Protein AF-A0A8K0PZI4-F1 (afdb_monomer)

Foldseek 3Di:
DDDDDPDDDDDDDDDDDDDDDDPDPPPPPPPPDDCLVDDPPFQDDRPLQVVLLVVQCVVPVVPPPPSNVLLVVLRVVLNVCRPPPLSSVLLVVLSVQLPDPFRWDDDDPDPDTDRDHDDNSSVSSSVSSSVSD

Structure (mmCIF, N/CA/C/O backbone):
data_AF-A0A8K0PZI4-F1
#
_entry.id   AF-A0A8K0PZI4-F1
#
loop_
_atom_site.group_PDB
_atom_site.id
_atom_site.type_symbol
_atom_site.label_atom_id
_atom_site.label_alt_id
_atom_site.label_comp_id
_atom_site.label_asym_id
_atom_site.label_entity_id
_atom_site.label_seq_id
_atom_site.pdbx_PDB_ins_code
_atom_site.Cartn_x
_atom_site.Cartn_y
_atom_site.Cartn_z
_atom_site.occupancy
_atom_site.B_iso_or_equiv
_atom_site.auth_seq_id
_atom_site.auth_comp_id
_atom_site.auth_asym_id
_atom_site.auth_atom_id
_atom_site.pdbx_PDB_model_num
ATOM 1 N N . MET A 1 1 ? 33.542 6.192 -11.207 1.00 34.44 1 MET A N 1
ATOM 2 C CA . MET A 1 1 ? 32.805 6.693 -12.387 1.00 34.44 1 MET A CA 1
ATOM 3 C C . MET A 1 1 ? 31.981 5.540 -12.937 1.00 34.44 1 MET A C 1
ATOM 5 O O . MET A 1 1 ? 32.549 4.652 -13.555 1.00 34.44 1 MET A O 1
ATOM 9 N N . ALA A 1 2 ? 30.692 5.475 -12.598 1.00 33.44 2 ALA A N 1
ATOM 10 C CA . ALA A 1 2 ? 29.811 4.396 -13.039 1.00 33.44 2 ALA A CA 1
ATOM 11 C C . ALA A 1 2 ? 29.285 4.718 -14.444 1.00 33.44 2 ALA A C 1
ATOM 13 O O . ALA A 1 2 ? 28.702 5.776 -14.671 1.00 33.44 2 ALA A O 1
ATOM 14 N N . ARG A 1 3 ? 29.576 3.826 -15.388 1.00 36.38 3 ARG A N 1
ATOM 15 C CA . ARG A 1 3 ? 29.231 3.927 -16.804 1.00 36.38 3 ARG A CA 1
ATOM 16 C C . ARG A 1 3 ? 27.845 3.305 -16.974 1.00 36.38 3 ARG A C 1
ATOM 18 O O . ARG A 1 3 ? 27.720 2.087 -16.930 1.00 36.38 3 ARG A O 1
ATOM 25 N N . PHE A 1 4 ? 26.809 4.131 -17.085 1.00 36.94 4 PHE A N 1
ATOM 26 C CA . PHE A 1 4 ? 25.477 3.649 -17.454 1.00 36.94 4 PHE A CA 1
ATOM 27 C C . PHE A 1 4 ? 25.513 3.158 -18.913 1.00 36.94 4 PHE A C 1
ATOM 29 O O . PHE A 1 4 ? 26.084 3.862 -19.752 1.00 36.94 4 PHE A O 1
ATOM 36 N N . PRO A 1 5 ? 24.950 1.985 -19.254 1.00 37.56 5 PRO A N 1
ATOM 37 C CA . PRO A 1 5 ? 24.837 1.568 -20.643 1.00 37.56 5 PRO A CA 1
ATOM 38 C C . PRO A 1 5 ? 23.696 2.342 -21.315 1.00 37.56 5 PRO A C 1
ATOM 40 O O . PRO A 1 5 ? 22.523 2.164 -20.995 1.00 37.56 5 PRO A O 1
ATOM 43 N N . THR A 1 6 ? 24.050 3.222 -22.248 1.00 44.22 6 THR A N 1
ATOM 44 C CA . THR A 1 6 ? 23.135 3.872 -23.193 1.00 44.22 6 THR A CA 1
ATOM 45 C C . THR A 1 6 ? 22.815 2.923 -24.341 1.00 44.22 6 THR A C 1
ATOM 47 O O . THR A 1 6 ? 23.427 3.017 -25.398 1.00 44.22 6 THR A O 1
ATOM 50 N N . THR A 1 7 ? 21.864 2.018 -24.144 1.00 49.00 7 THR A N 1
ATOM 51 C CA . THR A 1 7 ? 21.185 1.314 -25.245 1.00 49.00 7 THR A CA 1
ATOM 52 C C . THR A 1 7 ? 19.771 0.971 -24.791 1.00 49.00 7 THR A C 1
ATOM 54 O O . THR A 1 7 ? 19.521 -0.115 -24.275 1.00 49.00 7 THR A O 1
ATOM 57 N N . LEU A 1 8 ? 18.850 1.926 -24.908 1.00 40.72 8 LEU A N 1
ATOM 58 C CA . LEU A 1 8 ? 17.423 1.660 -24.704 1.00 40.72 8 LEU A CA 1
ATOM 59 C C . LEU A 1 8 ? 16.536 2.454 -25.667 1.00 40.72 8 LEU A C 1
ATOM 61 O O . LEU A 1 8 ? 15.398 2.755 -25.340 1.00 40.72 8 LEU A O 1
ATOM 65 N N . LEU A 1 9 ? 17.069 2.788 -26.844 1.00 45.62 9 LEU A N 1
ATOM 66 C CA . LEU A 1 9 ? 16.308 3.270 -27.994 1.00 45.62 9 LEU A CA 1
ATOM 67 C C . LEU A 1 9 ? 17.076 2.910 -29.270 1.00 45.62 9 LEU A C 1
ATOM 69 O O . LEU A 1 9 ? 18.057 3.574 -29.597 1.00 45.62 9 LEU A O 1
ATOM 73 N N . THR A 1 10 ? 16.631 1.878 -29.976 1.00 38.72 10 THR A N 1
ATOM 74 C CA . THR A 1 10 ? 16.847 1.749 -31.423 1.00 38.72 10 THR A CA 1
ATOM 75 C C . THR A 1 10 ? 15.605 1.095 -32.004 1.00 38.72 10 THR A C 1
ATOM 77 O O . THR A 1 10 ? 15.385 -0.098 -31.794 1.00 38.72 10 THR A O 1
ATOM 80 N N . ASP A 1 11 ? 14.795 1.923 -32.661 1.00 37.12 11 ASP A N 1
ATOM 81 C CA . ASP A 1 11 ? 13.772 1.499 -33.609 1.00 37.12 11 ASP A CA 1
ATOM 82 C C . ASP A 1 11 ? 14.433 0.843 -34.833 1.00 37.12 11 ASP A C 1
ATOM 84 O O . ASP A 1 11 ? 15.570 1.163 -35.188 1.00 37.12 11 ASP A O 1
ATOM 88 N N . ASP A 1 12 ? 13.682 -0.095 -35.405 1.00 43.38 12 ASP A N 1
ATOM 89 C CA . ASP A 1 12 ? 13.815 -0.823 -36.671 1.00 43.38 12 ASP A CA 1
ATOM 90 C C . ASP A 1 12 ? 14.857 -0.331 -37.692 1.00 43.38 12 ASP A C 1
ATOM 92 O O . ASP A 1 12 ? 14.817 0.824 -38.089 1.00 43.38 12 ASP A O 1
ATOM 96 N N . GLU A 1 13 ? 15.651 -1.261 -38.250 1.00 37.12 13 GLU A N 1
ATOM 97 C CA . GLU A 1 13 ? 15.796 -1.448 -39.708 1.00 37.12 13 GLU A CA 1
ATOM 98 C C . GLU A 1 13 ? 16.266 -2.883 -40.054 1.00 37.12 13 GLU A C 1
ATOM 100 O O . GLU A 1 13 ? 17.007 -3.541 -39.324 1.00 37.12 13 GLU A O 1
ATOM 105 N N . ILE A 1 14 ? 15.773 -3.366 -41.195 1.00 39.62 14 ILE A N 1
ATOM 106 C CA . ILE A 1 14 ? 15.895 -4.709 -41.778 1.00 39.62 14 ILE A CA 1
ATOM 107 C C . ILE A 1 14 ? 17.264 -4.897 -42.464 1.00 39.62 14 ILE A C 1
ATOM 109 O O . ILE A 1 14 ? 17.718 -4.004 -43.173 1.00 39.62 14 ILE A O 1
ATOM 113 N N . GLY A 1 15 ? 17.866 -6.095 -42.387 1.00 30.14 15 GLY A N 1
ATOM 114 C CA . GLY A 1 15 ? 19.032 -6.456 -43.210 1.00 30.14 15 GLY A CA 1
ATOM 115 C C . GLY A 1 15 ? 19.347 -7.959 -43.255 1.00 30.14 15 GLY A C 1
ATOM 116 O O . GLY A 1 15 ? 19.645 -8.572 -42.239 1.00 30.14 15 GLY A O 1
ATOM 117 N N . PHE A 1 16 ? 19.273 -8.542 -44.455 1.00 32.69 16 PHE A N 1
ATOM 118 C CA . PHE A 1 16 ? 19.580 -9.935 -44.829 1.00 32.69 16 PHE A CA 1
ATOM 119 C C . PHE A 1 16 ? 21.098 -10.235 -44.808 1.00 32.69 16 PHE A C 1
ATOM 121 O O . PHE A 1 16 ? 21.869 -9.390 -45.257 1.00 32.69 16 PHE A O 1
ATOM 128 N N . GLY A 1 17 ? 21.525 -11.460 -44.449 1.00 29.06 17 GLY A N 1
ATOM 129 C CA . GLY A 1 17 ? 22.891 -11.935 -44.753 1.00 29.06 17 GLY A CA 1
ATOM 130 C C . GLY A 1 17 ? 23.420 -13.144 -43.960 1.00 29.06 17 GLY A C 1
ATOM 131 O O . GLY A 1 17 ? 24.000 -12.965 -42.905 1.00 29.06 17 GLY A O 1
ATOM 132 N N . ILE A 1 18 ? 23.199 -14.341 -44.518 1.00 32.91 18 ILE A N 1
ATOM 133 C CA . ILE A 1 18 ? 24.030 -15.572 -44.606 1.00 32.91 18 ILE A CA 1
ATOM 134 C C . ILE A 1 18 ? 25.019 -15.945 -43.468 1.00 32.91 18 ILE A C 1
ATOM 136 O O . ILE A 1 18 ? 25.956 -15.221 -43.166 1.00 32.91 18 ILE A O 1
ATOM 140 N N . ASN A 1 19 ? 24.811 -17.181 -42.987 1.00 41.78 19 ASN A N 1
ATOM 141 C CA . ASN A 1 19 ? 25.637 -18.115 -42.204 1.00 41.78 19 ASN A CA 1
ATOM 142 C C . ASN A 1 19 ? 27.156 -17.880 -42.129 1.00 41.78 19 ASN A C 1
ATOM 144 O O . ASN A 1 19 ? 27.807 -17.810 -43.164 1.00 41.78 19 ASN A O 1
ATOM 148 N N . ASP A 1 20 ? 27.696 -18.029 -40.916 1.00 34.66 20 ASP A N 1
ATOM 149 C CA . ASP A 1 20 ? 28.844 -18.900 -40.640 1.00 34.66 20 ASP A CA 1
ATOM 150 C C . ASP A 1 20 ? 28.712 -19.474 -39.217 1.00 34.66 20 ASP A C 1
ATOM 152 O O . ASP A 1 20 ? 28.211 -18.812 -38.304 1.00 34.66 20 ASP A O 1
ATOM 156 N N . GLU A 1 21 ? 29.071 -20.750 -39.072 1.00 47.97 21 GLU A N 1
ATOM 157 C CA . GLU A 1 21 ? 29.097 -21.492 -37.811 1.00 47.97 21 GLU A CA 1
ATOM 158 C C . GLU A 1 21 ? 30.084 -20.848 -36.833 1.00 47.97 21 GLU A C 1
ATOM 160 O O . GLU A 1 21 ? 31.283 -20.814 -37.093 1.00 47.97 21 GLU A O 1
ATOM 165 N N . ASP A 1 22 ? 29.589 -20.414 -35.674 1.00 38.56 22 ASP A N 1
ATOM 166 C CA . ASP A 1 22 ? 30.417 -20.278 -34.482 1.00 38.56 22 ASP A CA 1
ATOM 167 C C . ASP A 1 22 ? 29.597 -20.709 -33.261 1.00 38.56 22 ASP A C 1
ATOM 169 O O . ASP A 1 22 ? 28.481 -20.236 -33.016 1.00 38.56 22 ASP A O 1
ATOM 173 N N . ASP A 1 23 ? 30.155 -21.674 -32.534 1.00 45.94 23 ASP A N 1
ATOM 174 C CA . ASP A 1 23 ? 29.654 -22.276 -31.301 1.00 45.94 23 ASP A CA 1
ATOM 175 C C . ASP A 1 23 ? 29.668 -21.237 -30.172 1.00 45.94 23 ASP A C 1
ATOM 177 O O . ASP A 1 23 ? 30.527 -21.211 -29.292 1.00 45.94 23 ASP A O 1
ATOM 181 N N . ALA A 1 24 ? 28.713 -20.317 -30.223 1.00 46.69 24 ALA A N 1
ATOM 182 C CA . ALA A 1 24 ? 28.365 -19.474 -29.103 1.00 46.69 24 ALA A CA 1
ATOM 183 C C . ALA A 1 24 ? 27.105 -20.066 -28.483 1.00 46.69 24 ALA A C 1
ATOM 185 O O . ALA A 1 24 ? 26.005 -19.909 -29.013 1.00 46.69 24 ALA A O 1
ATOM 186 N N . THR A 1 25 ? 27.247 -20.715 -27.325 1.00 52.56 25 THR A N 1
ATOM 187 C CA . THR A 1 25 ? 26.162 -20.810 -26.342 1.00 52.56 25 THR A CA 1
ATOM 188 C C . THR A 1 25 ? 25.510 -19.435 -26.250 1.00 52.56 25 THR A C 1
ATOM 190 O O . THR A 1 25 ? 26.056 -18.526 -25.624 1.00 52.56 25 THR A O 1
ATOM 193 N N . VAL A 1 26 ? 24.372 -19.265 -26.929 1.00 51.72 26 VAL A N 1
ATOM 194 C CA . VAL A 1 26 ? 23.560 -18.057 -26.866 1.00 51.72 26 VAL A CA 1
ATOM 195 C C . VAL A 1 26 ? 23.087 -17.986 -25.428 1.00 51.72 26 VAL A C 1
ATOM 197 O O . VAL A 1 26 ? 22.108 -18.626 -25.042 1.00 51.72 26 VAL A O 1
ATOM 200 N N . MET A 1 27 ? 23.838 -17.255 -24.609 1.00 51.72 27 MET A N 1
ATOM 201 C CA . MET A 1 27 ? 23.400 -16.840 -23.296 1.00 51.72 27 MET A CA 1
ATOM 202 C C . MET A 1 27 ? 22.194 -15.952 -23.570 1.00 51.72 27 MET A C 1
ATOM 204 O O . MET A 1 27 ? 22.336 -14.779 -23.922 1.00 51.72 27 MET A O 1
ATOM 208 N N . ARG A 1 28 ? 21.000 -16.558 -23.532 1.00 53.59 28 ARG A N 1
ATOM 209 C CA . ARG A 1 28 ? 19.744 -15.816 -23.546 1.00 53.59 28 ARG A CA 1
ATOM 210 C C . ARG A 1 28 ? 19.924 -14.711 -22.511 1.00 53.59 28 ARG A C 1
ATOM 212 O O . ARG A 1 28 ? 20.306 -15.041 -21.388 1.00 53.59 28 ARG A O 1
ATOM 219 N N . PRO A 1 29 ? 19.727 -13.432 -22.865 1.00 56.81 29 PRO A N 1
ATOM 220 C CA . PRO A 1 29 ? 19.715 -12.401 -21.851 1.00 56.81 29 PRO A CA 1
ATOM 221 C C . PRO A 1 29 ? 18.634 -12.823 -20.865 1.00 56.81 29 PRO A C 1
ATOM 223 O O . PRO A 1 29 ? 17.469 -12.936 -21.253 1.00 56.81 29 PRO A O 1
ATOM 226 N N . ASP A 1 30 ? 19.031 -13.151 -19.635 1.00 62.53 30 ASP A N 1
ATOM 227 C CA . ASP A 1 30 ? 18.082 -13.338 -18.552 1.00 62.53 30 ASP A CA 1
ATOM 228 C C . ASP A 1 30 ? 17.273 -12.049 -18.518 1.00 62.53 30 ASP A C 1
ATOM 230 O O . ASP A 1 30 ? 17.778 -10.973 -18.186 1.00 62.53 30 ASP A O 1
ATOM 234 N N . THR A 1 31 ? 16.036 -12.118 -18.999 1.00 65.88 31 THR A N 1
ATOM 235 C CA . THR A 1 31 ? 15.141 -10.976 -18.993 1.00 65.88 31 THR A CA 1
ATOM 236 C C . THR A 1 31 ? 14.916 -10.646 -17.529 1.00 65.88 31 THR A C 1
ATOM 238 O O . THR A 1 31 ? 14.214 -11.383 -16.836 1.00 65.88 31 THR A O 1
ATOM 241 N N . PHE A 1 32 ? 15.558 -9.580 -17.044 1.00 70.69 32 PHE A N 1
ATOM 242 C CA . PHE A 1 32 ? 15.360 -9.046 -15.702 1.00 70.69 32 PHE A CA 1
ATOM 243 C C . PHE A 1 32 ? 13.921 -8.531 -15.596 1.00 70.69 32 PHE A C 1
ATOM 245 O O . PHE A 1 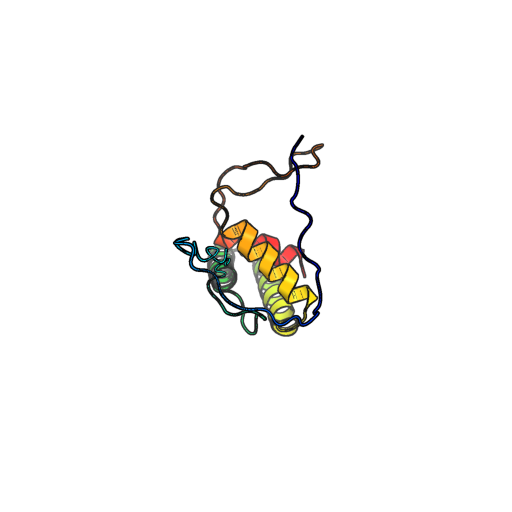32 ? 13.638 -7.357 -15.823 1.00 70.69 32 PHE A O 1
ATOM 252 N N . ALA A 1 33 ? 12.996 -9.441 -15.304 1.00 74.44 33 ALA A N 1
ATOM 253 C CA . ALA A 1 33 ? 11.598 -9.139 -15.066 1.00 74.44 33 ALA A CA 1
ATOM 254 C C . ALA A 1 33 ? 11.397 -8.878 -13.572 1.00 74.44 33 ALA A C 1
ATOM 256 O O . ALA A 1 33 ? 11.797 -9.679 -12.726 1.00 74.44 33 ALA A O 1
ATOM 257 N N . ILE A 1 34 ? 10.780 -7.744 -13.245 1.00 79.12 34 ILE A N 1
ATOM 258 C CA . ILE A 1 34 ? 10.357 -7.452 -11.877 1.00 79.12 34 ILE A CA 1
ATOM 259 C C . ILE A 1 34 ? 8.996 -8.113 -11.672 1.00 79.12 34 ILE A C 1
ATOM 261 O O . ILE A 1 34 ? 8.031 -7.774 -12.355 1.00 79.12 34 ILE A O 1
ATOM 265 N N . ASP A 1 35 ? 8.922 -9.050 -10.729 1.00 84.44 35 ASP A N 1
ATOM 266 C CA . ASP A 1 35 ? 7.657 -9.641 -10.308 1.00 84.44 35 ASP A CA 1
ATOM 267 C C . ASP A 1 35 ? 6.971 -8.738 -9.272 1.00 84.44 35 ASP A C 1
ATOM 269 O O . ASP A 1 35 ? 7.453 -8.552 -8.151 1.00 84.44 35 ASP A O 1
ATOM 273 N N . PHE A 1 36 ? 5.832 -8.166 -9.658 1.00 81.25 36 PHE A N 1
ATOM 274 C CA . PHE A 1 36 ? 4.995 -7.338 -8.788 1.00 81.25 36 PHE A CA 1
ATOM 275 C C . PHE A 1 36 ? 3.928 -8.153 -8.039 1.00 81.25 36 PHE A C 1
ATOM 277 O O . PHE A 1 36 ? 3.161 -7.594 -7.251 1.00 81.25 36 PHE A O 1
ATOM 284 N N . GLY A 1 37 ? 3.850 -9.466 -8.280 1.00 82.56 37 GLY A N 1
ATOM 285 C CA . GLY A 1 37 ? 2.835 -10.354 -7.716 1.00 82.56 37 GLY A CA 1
ATOM 286 C C . GLY A 1 37 ? 1.422 -10.114 -8.259 1.00 82.56 37 GLY A C 1
ATOM 287 O O . GLY A 1 37 ? 0.458 -10.623 -7.690 1.00 82.56 37 GLY A O 1
ATOM 288 N N . CYS A 1 38 ? 1.288 -9.311 -9.317 1.00 83.12 38 CYS A N 1
ATOM 289 C CA . CYS A 1 38 ? 0.048 -9.033 -10.039 1.00 83.12 38 CYS A CA 1
ATOM 290 C C . CYS A 1 38 ? 0.359 -8.504 -11.451 1.00 83.12 38 CYS A C 1
ATOM 292 O O . CYS A 1 38 ? 1.489 -8.109 -11.744 1.00 83.12 38 CYS A O 1
ATOM 294 N N . SER A 1 39 ? -0.636 -8.541 -12.339 1.00 86.88 39 SER A N 1
ATOM 295 C CA . SER A 1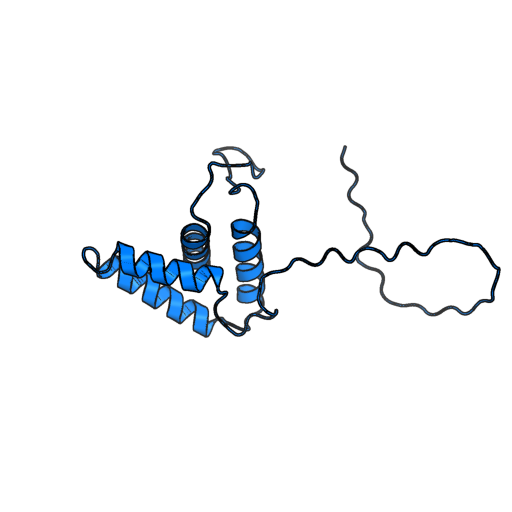 39 ? -0.503 -8.077 -13.722 1.00 86.88 39 SER A CA 1
ATOM 296 C C . SER A 1 39 ? -0.485 -6.552 -13.821 1.00 86.88 39 SER A C 1
ATOM 298 O O . SER A 1 39 ? -1.187 -5.867 -13.079 1.00 86.88 39 SER A O 1
ATOM 300 N N . ILE A 1 40 ? 0.272 -6.037 -14.793 1.00 85.94 40 ILE A N 1
ATOM 301 C CA . ILE A 1 40 ? 0.284 -4.623 -15.187 1.00 85.94 40 ILE A CA 1
ATOM 302 C C . ILE A 1 40 ? -0.403 -4.497 -16.561 1.00 85.94 40 ILE A C 1
ATOM 304 O O . ILE A 1 40 ? -0.138 -5.339 -17.423 1.00 85.94 40 ILE A O 1
ATOM 308 N N . PRO A 1 41 ? -1.244 -3.470 -16.804 1.00 90.38 41 PRO A N 1
ATOM 309 C CA . PRO A 1 41 ? -1.649 -2.411 -15.870 1.00 90.38 41 PRO A CA 1
ATOM 310 C C . PRO A 1 41 ? -2.465 -2.957 -14.691 1.00 90.38 41 PRO A C 1
ATOM 312 O O . PRO A 1 41 ? -3.161 -3.961 -14.827 1.00 90.38 41 PRO A O 1
ATOM 315 N N . PHE A 1 42 ? -2.364 -2.310 -13.529 1.00 92.38 42 PHE A N 1
ATOM 316 C CA . PHE A 1 42 ? -3.108 -2.718 -12.343 1.00 92.38 42 PHE A CA 1
ATOM 317 C C . PHE A 1 42 ? -4.592 -2.419 -12.553 1.00 92.38 42 PHE A C 1
ATOM 319 O O . PHE A 1 42 ? -5.013 -1.262 -12.628 1.00 92.38 42 PHE A O 1
ATOM 326 N N . THR A 1 43 ? -5.381 -3.484 -12.640 1.00 93.25 43 THR A N 1
ATOM 327 C CA . THR A 1 43 ? -6.849 -3.442 -12.703 1.00 93.25 43 THR A CA 1
ATOM 328 C C . THR A 1 43 ? -7.496 -3.686 -11.345 1.00 93.25 43 THR A C 1
ATOM 330 O O . THR A 1 43 ? -8.695 -3.492 -11.186 1.00 93.25 43 THR A O 1
ATOM 333 N N . GLU A 1 44 ? -6.702 -4.108 -10.362 1.00 94.25 44 GLU A N 1
ATOM 334 C CA . GLU A 1 44 ? -7.115 -4.401 -8.995 1.00 94.25 44 GLU A CA 1
ATOM 335 C C . GLU A 1 44 ? -6.087 -3.829 -8.015 1.00 94.25 44 GLU A C 1
ATOM 337 O O . GLU A 1 44 ? -4.934 -3.569 -8.373 1.00 94.25 44 GLU A O 1
ATOM 342 N N . VAL A 1 45 ? -6.494 -3.641 -6.758 1.00 94.06 45 VAL A N 1
ATOM 343 C CA . VAL A 1 45 ? -5.588 -3.181 -5.700 1.00 94.06 45 VAL A CA 1
ATOM 344 C C . VAL A 1 45 ? -4.508 -4.246 -5.453 1.00 94.06 45 VAL A C 1
ATOM 346 O O . VAL A 1 45 ? -4.852 -5.383 -5.121 1.00 94.06 45 VAL A O 1
ATOM 349 N N . PRO A 1 46 ? -3.206 -3.904 -5.531 1.00 94.44 46 PRO A N 1
ATOM 350 C CA . PRO A 1 46 ? -2.137 -4.868 -5.297 1.00 94.44 46 PRO A CA 1
ATOM 351 C C . PRO A 1 46 ? -2.252 -5.577 -3.934 1.00 94.44 46 PRO A C 1
ATOM 353 O O . PRO A 1 46 ? -2.488 -4.914 -2.914 1.00 94.44 46 PRO A O 1
ATOM 356 N N . PRO A 1 47 ? -1.996 -6.900 -3.852 1.00 93.62 47 PRO A N 1
ATOM 357 C CA . PRO A 1 47 ? -2.181 -7.671 -2.618 1.00 93.62 47 PRO A CA 1
ATOM 358 C C . PRO A 1 47 ? -1.388 -7.145 -1.415 1.00 93.62 47 PRO A C 1
ATOM 360 O O . PRO A 1 47 ? -1.807 -7.292 -0.265 1.00 93.62 47 PRO A O 1
ATOM 363 N N . CYS A 1 48 ? -0.222 -6.532 -1.650 1.00 93.25 48 CYS A N 1
ATOM 364 C CA . CYS A 1 48 ? 0.592 -5.951 -0.584 1.00 93.25 48 CYS A CA 1
ATOM 365 C C . CYS A 1 48 ? -0.095 -4.758 0.098 1.00 93.25 48 CYS A C 1
ATOM 367 O O . CYS A 1 48 ? 0.035 -4.626 1.319 1.00 93.25 48 CYS A O 1
ATOM 369 N N . ILE A 1 49 ? -0.835 -3.954 -0.672 1.00 95.44 49 ILE A N 1
ATOM 370 C CA . ILE A 1 49 ? -1.615 -2.802 -0.214 1.00 95.44 49 ILE A CA 1
ATOM 371 C C . ILE A 1 49 ? -2.901 -3.285 0.453 1.00 95.44 49 ILE A C 1
ATOM 373 O O . ILE A 1 49 ? -3.186 -2.839 1.560 1.00 95.44 49 ILE A O 1
ATOM 377 N N . ALA A 1 50 ? -3.619 -4.236 -0.155 1.00 95.75 50 ALA A N 1
ATOM 378 C CA . ALA A 1 50 ? -4.848 -4.799 0.413 1.00 95.75 50 ALA A CA 1
ATOM 379 C C . ALA A 1 50 ? -4.623 -5.345 1.837 1.00 95.75 50 ALA A C 1
ATOM 381 O O . ALA A 1 50 ? -5.283 -4.914 2.780 1.00 95.75 50 ALA A O 1
ATOM 382 N N . ARG A 1 51 ? -3.582 -6.169 2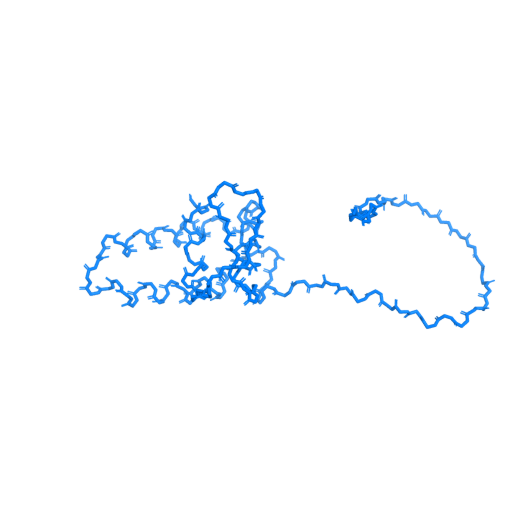.034 1.00 96.38 51 ARG A N 1
ATOM 383 C CA . ARG A 1 51 ? -3.193 -6.650 3.376 1.00 96.38 51 ARG A CA 1
ATOM 384 C C . ARG A 1 51 ? -2.795 -5.520 4.321 1.00 96.38 51 ARG A C 1
ATOM 386 O O . ARG A 1 51 ? -3.016 -5.595 5.523 1.00 96.38 51 ARG A O 1
ATOM 393 N N . GLY A 1 52 ? -2.160 -4.471 3.804 1.00 96.12 52 GLY A N 1
ATOM 394 C CA . GLY A 1 52 ? -1.838 -3.299 4.610 1.00 96.12 52 GLY A CA 1
ATOM 395 C C . GLY A 1 52 ? -3.089 -2.562 5.087 1.00 96.12 52 GLY A C 1
ATOM 396 O O . GLY A 1 52 ? -3.094 -2.068 6.213 1.00 96.12 52 GLY A O 1
ATOM 397 N N . MET A 1 53 ? -4.138 -2.492 4.261 1.00 96.00 53 MET A N 1
ATOM 398 C CA . MET A 1 53 ? -5.414 -1.875 4.631 1.00 96.00 53 MET A CA 1
ATOM 399 C C . MET A 1 53 ? -6.120 -2.687 5.717 1.00 96.00 53 MET A C 1
ATOM 401 O O . MET A 1 53 ? -6.590 -2.089 6.678 1.00 96.00 53 MET A O 1
ATOM 405 N N . GLU A 1 54 ? -6.112 -4.019 5.623 1.00 96.88 54 GLU A N 1
ATOM 406 C CA . GLU A 1 54 ? -6.617 -4.912 6.680 1.00 96.88 54 GLU A CA 1
ATOM 407 C C . GLU A 1 54 ? -5.886 -4.668 8.008 1.00 96.88 54 GLU A C 1
ATOM 409 O O . GLU A 1 54 ? -6.513 -4.378 9.023 1.00 96.88 54 GLU A O 1
ATOM 414 N N . LEU A 1 55 ? -4.546 -4.649 7.992 1.00 96.31 55 LEU A N 1
ATOM 415 C CA . LEU A 1 55 ? -3.758 -4.352 9.195 1.00 96.31 55 LEU A CA 1
ATOM 416 C C . LEU A 1 55 ? -4.072 -2.967 9.771 1.00 96.31 55 LEU A C 1
ATOM 418 O O . LEU A 1 55 ? -4.086 -2.772 10.982 1.00 96.31 55 LEU A O 1
ATOM 422 N N . THR A 1 56 ? -4.297 -1.986 8.901 1.00 95.19 56 THR A N 1
ATOM 423 C CA . THR A 1 56 ? -4.638 -0.621 9.308 1.00 95.19 56 THR A CA 1
ATOM 424 C C . THR A 1 56 ? -6.037 -0.560 9.917 1.00 95.19 56 THR A C 1
ATOM 426 O O . THR A 1 56 ? -6.245 0.150 10.901 1.00 95.19 56 THR A O 1
ATOM 429 N N . TYR A 1 57 ? -6.977 -1.333 9.376 1.00 95.06 57 TYR A N 1
ATOM 430 C CA . TYR A 1 57 ? -8.307 -1.492 9.942 1.00 95.06 57 TYR A CA 1
ATOM 431 C C . TYR A 1 57 ? -8.228 -2.050 11.366 1.00 95.06 57 TYR A C 1
ATOM 433 O O . TYR A 1 57 ? -8.688 -1.398 12.307 1.00 95.06 57 TYR A O 1
ATOM 441 N N . ASP A 1 58 ? -7.542 -3.181 11.540 1.00 95.44 58 ASP A N 1
ATOM 442 C CA . ASP A 1 58 ? -7.383 -3.848 12.837 1.00 95.44 58 ASP A CA 1
ATOM 443 C C . ASP A 1 58 ? -6.721 -2.943 13.888 1.00 95.44 58 ASP A C 1
ATOM 445 O O . ASP A 1 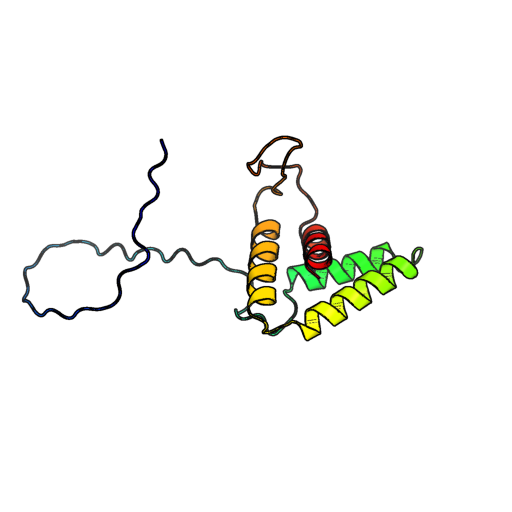58 ? -7.102 -2.952 15.061 1.00 95.44 58 ASP A O 1
ATOM 449 N N . LEU A 1 59 ? -5.753 -2.116 13.474 1.00 94.12 59 LEU A N 1
ATOM 450 C CA . LEU A 1 59 ? -5.055 -1.183 14.363 1.00 94.12 59 LEU A CA 1
ATOM 451 C C . LEU A 1 59 ? -5.954 -0.058 14.896 1.00 94.12 59 LEU A C 1
ATOM 453 O O . LEU A 1 59 ? -5.744 0.407 16.019 1.00 94.12 59 LEU A O 1
ATOM 457 N N . TYR A 1 60 ? -6.922 0.411 14.106 1.00 94.06 60 TYR A N 1
ATOM 458 C CA . TYR A 1 60 ? -7.643 1.656 14.398 1.00 94.06 60 TYR A CA 1
ATOM 459 C C . TYR A 1 60 ? -9.146 1.488 14.657 1.00 94.06 60 TYR A C 1
ATOM 461 O O . TYR A 1 60 ? -9.757 2.427 15.178 1.00 94.06 60 TYR A O 1
ATOM 469 N N . VAL A 1 61 ? -9.732 0.315 14.390 1.00 94.62 61 VAL A N 1
ATOM 470 C CA . VAL A 1 61 ? -11.175 0.034 14.560 1.00 94.62 61 VAL A CA 1
ATOM 471 C C . VAL A 1 61 ? -11.721 0.361 15.944 1.00 94.62 61 VAL A C 1
ATOM 473 O O . VAL A 1 61 ? -12.823 0.888 16.069 1.00 94.62 61 VAL A O 1
ATOM 476 N N . SER A 1 62 ? -10.934 0.133 16.989 1.00 90.94 62 SER A N 1
ATOM 477 C CA . SER A 1 62 ? -11.363 0.323 18.376 1.00 90.94 62 SER A CA 1
ATOM 478 C C . SER A 1 62 ? -11.190 1.748 18.905 1.00 90.94 62 SER A C 1
ATOM 480 O O . SER A 1 62 ? -11.743 2.072 19.953 1.00 90.94 62 SER A O 1
ATOM 482 N N . SER A 1 63 ? -10.402 2.596 18.237 1.00 88.62 63 SER A N 1
ATOM 483 C CA . SER A 1 63 ? -9.866 3.807 18.877 1.00 88.62 63 SER A CA 1
ATOM 484 C C . SER A 1 63 ? -9.849 5.061 18.003 1.00 88.62 63 SER A C 1
ATOM 486 O O . SER A 1 63 ? -9.847 6.165 18.547 1.00 88.62 63 SER A O 1
ATOM 488 N N . HIS A 1 64 ? -9.864 4.943 16.670 1.00 93.50 64 HIS A N 1
ATOM 489 C CA . HIS A 1 64 ? -9.629 6.088 15.784 1.00 93.50 64 HIS A CA 1
ATOM 490 C C . HIS A 1 64 ? -10.495 6.056 14.512 1.00 93.50 64 HIS A C 1
ATOM 492 O O . HIS A 1 64 ? -9.988 5.966 13.394 1.00 93.50 64 HIS A O 1
ATOM 498 N N . ALA A 1 65 ? -11.811 6.240 14.664 1.00 91.81 65 ALA A N 1
ATOM 499 C CA . ALA A 1 65 ? -12.767 6.239 13.545 1.00 91.81 65 ALA A CA 1
ATOM 500 C C . ALA A 1 65 ? -12.425 7.242 12.420 1.00 91.81 65 ALA A C 1
ATOM 502 O O . ALA A 1 65 ? -12.595 6.941 11.243 1.00 91.81 65 ALA A O 1
ATOM 503 N N . LYS A 1 66 ? -11.886 8.425 12.757 1.00 94.50 66 LYS A N 1
ATOM 504 C CA . LYS A 1 66 ? -11.461 9.419 11.750 1.00 94.50 66 LYS A CA 1
ATOM 505 C C . LYS A 1 66 ? -10.284 8.935 10.902 1.00 94.50 66 LYS A C 1
ATOM 507 O O . LYS A 1 66 ? -10.218 9.246 9.718 1.00 94.50 66 LYS A O 1
ATOM 512 N N . VAL A 1 67 ? -9.355 8.201 11.514 1.00 93.19 67 VAL A N 1
ATOM 513 C CA . VAL A 1 67 ? -8.194 7.640 10.815 1.00 93.19 67 VAL A CA 1
ATOM 514 C C . VAL A 1 67 ? -8.658 6.540 9.867 1.00 93.19 67 VAL A C 1
ATOM 516 O O . VAL A 1 67 ? -8.242 6.528 8.714 1.00 93.19 67 VAL A O 1
ATOM 519 N N . LEU A 1 68 ? -9.585 5.683 10.301 1.00 94.12 68 LEU A N 1
ATOM 520 C CA . LEU A 1 68 ? -10.186 4.678 9.422 1.00 94.12 68 LEU A CA 1
ATOM 521 C C . LEU A 1 68 ? -10.894 5.290 8.217 1.00 94.12 68 LEU A C 1
ATOM 523 O O . LEU A 1 68 ? -10.607 4.894 7.092 1.00 94.12 68 LEU A O 1
ATOM 527 N N . ALA A 1 69 ? -11.730 6.307 8.436 1.00 94.19 69 ALA A N 1
ATOM 528 C CA . ALA A 1 69 ? -12.420 6.992 7.345 1.00 94.19 69 ALA A CA 1
ATOM 529 C C . ALA A 1 69 ? -11.438 7.569 6.305 1.00 94.19 69 ALA A C 1
ATOM 531 O O . ALA A 1 69 ? -11.729 7.591 5.111 1.00 94.19 69 ALA A O 1
ATOM 532 N N . HIS A 1 70 ? -10.249 8.009 6.735 1.00 94.38 70 HIS A N 1
ATOM 533 C CA . HIS A 1 70 ? -9.205 8.461 5.816 1.00 94.38 70 HIS A CA 1
ATOM 534 C C . HIS A 1 70 ? -8.666 7.321 4.940 1.00 94.38 70 HIS A C 1
ATOM 536 O O . HIS A 1 70 ? -8.549 7.497 3.728 1.00 94.38 70 HIS A O 1
ATOM 542 N N . TYR A 1 71 ? -8.389 6.151 5.518 1.00 94.62 71 TYR A N 1
ATOM 543 C CA . TYR A 1 71 ? -7.920 4.990 4.756 1.00 94.62 71 TYR A CA 1
ATOM 544 C C . TYR A 1 71 ? -8.997 4.401 3.838 1.00 94.62 71 TYR A C 1
ATOM 546 O O . TYR A 1 71 ? -8.682 4.003 2.719 1.00 94.62 71 TYR A O 1
ATOM 554 N N . GLU A 1 72 ? -10.262 4.401 4.259 1.00 94.56 72 GLU A N 1
ATOM 555 C CA . GLU A 1 72 ? -11.392 4.011 3.405 1.00 94.56 72 GLU A CA 1
ATOM 556 C C . GLU A 1 72 ? -11.544 4.961 2.211 1.00 94.56 72 GLU A C 1
ATOM 558 O O . GLU A 1 72 ? -11.685 4.517 1.071 1.00 94.56 72 GLU A O 1
ATOM 563 N N . ASN A 1 73 ? -11.433 6.273 2.439 1.00 95.81 73 ASN A N 1
ATOM 564 C CA . ASN A 1 73 ? -11.444 7.253 1.354 1.00 95.81 73 ASN A CA 1
ATOM 565 C C . ASN A 1 73 ? -10.255 7.069 0.408 1.00 95.81 73 ASN A C 1
ATOM 567 O O . ASN A 1 73 ? -10.443 7.098 -0.806 1.00 95.81 73 ASN A O 1
ATOM 571 N N . ALA A 1 74 ? -9.054 6.830 0.941 1.00 95.31 74 ALA A N 1
ATOM 572 C CA . ALA A 1 74 ? -7.878 6.543 0.128 1.00 95.31 74 ALA A CA 1
ATOM 573 C C . ALA A 1 74 ? -8.075 5.281 -0.727 1.00 95.31 74 ALA A C 1
ATOM 575 O O . ALA A 1 74 ? -7.779 5.297 -1.919 1.00 95.31 74 ALA A O 1
ATOM 576 N N . ARG A 1 75 ? -8.657 4.213 -0.164 1.00 95.56 75 ARG A N 1
ATOM 577 C CA . ARG A 1 75 ? -9.018 3.011 -0.927 1.00 95.56 75 ARG A CA 1
ATOM 578 C C . ARG A 1 75 ? -9.967 3.337 -2.079 1.00 95.56 75 ARG A C 1
ATOM 580 O O . ARG A 1 75 ? -9.692 2.952 -3.210 1.00 95.56 75 ARG A O 1
ATOM 587 N N . ASN A 1 76 ? -11.033 4.084 -1.810 1.00 96.06 76 ASN A N 1
ATOM 588 C CA . ASN A 1 76 ? -12.002 4.471 -2.837 1.00 96.06 76 ASN A CA 1
ATOM 589 C C . ASN A 1 76 ? -11.363 5.329 -3.944 1.00 96.06 76 ASN A C 1
ATOM 591 O O . ASN A 1 76 ? -11.726 5.200 -5.112 1.00 96.06 76 ASN A O 1
ATOM 595 N N . CYS A 1 77 ? -10.429 6.220 -3.595 1.00 96.19 77 CYS A N 1
ATOM 596 C CA . CYS A 1 77 ? -9.677 7.009 -4.572 1.00 96.19 77 CYS A CA 1
ATOM 597 C C . CYS A 1 77 ? -8.756 6.128 -5.421 1.00 96.19 77 CYS A C 1
ATOM 599 O O . CYS A 1 77 ? -8.739 6.281 -6.640 1.00 96.19 77 CYS A O 1
ATOM 601 N N . LEU A 1 78 ? -8.046 5.185 -4.796 1.00 96.31 78 LEU A N 1
ATOM 602 C CA . LEU A 1 78 ? -7.198 4.231 -5.503 1.00 96.31 78 LEU A CA 1
ATOM 603 C C . LEU A 1 78 ? -8.006 3.4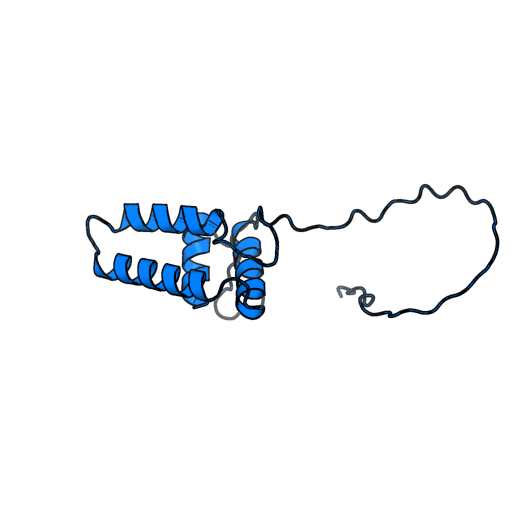06 -6.503 1.00 96.31 78 LEU A C 1
ATOM 605 O O . LEU A 1 78 ? -7.637 3.352 -7.669 1.00 96.31 78 LEU A O 1
ATOM 609 N N . GLU A 1 79 ? -9.118 2.810 -6.069 1.00 95.94 79 GLU A N 1
ATOM 610 C CA . GLU A 1 79 ? -9.965 1.967 -6.922 1.00 95.94 79 GLU A CA 1
ATOM 611 C C . GLU A 1 79 ? -10.492 2.716 -8.151 1.00 95.94 79 GLU A C 1
ATOM 613 O O . GLU A 1 79 ? -10.562 2.145 -9.235 1.00 95.94 79 GLU A O 1
ATOM 618 N N . LYS A 1 80 ? -10.793 4.013 -8.014 1.00 95.94 80 LYS A N 1
ATOM 619 C CA . LYS A 1 80 ? -11.195 4.871 -9.142 1.00 95.94 80 LYS A CA 1
ATOM 620 C C . LYS A 1 80 ? -10.047 5.213 -10.090 1.00 95.94 80 LYS A C 1
ATOM 622 O O . LYS A 1 80 ? -10.309 5.518 -11.248 1.00 95.94 80 LYS A O 1
ATOM 627 N N . ALA A 1 81 ? -8.813 5.220 -9.594 1.00 95.25 81 ALA A N 1
ATOM 628 C CA . ALA A 1 81 ? -7.619 5.550 -10.365 1.00 95.25 81 ALA A CA 1
ATOM 629 C C . ALA A 1 81 ? -6.978 4.319 -11.033 1.00 95.25 81 ALA A C 1
ATOM 631 O O . ALA A 1 81 ? -6.056 4.475 -11.830 1.00 95.25 81 ALA A O 1
ATOM 632 N N . LEU A 1 82 ? -7.442 3.099 -10.743 1.00 95.06 82 LEU A N 1
ATOM 633 C CA . LEU A 1 82 ? -6.932 1.888 -11.389 1.00 95.06 82 LEU A CA 1
ATOM 634 C C . LEU A 1 82 ? -7.088 1.965 -12.914 1.00 95.06 82 LEU A C 1
ATOM 636 O O . LEU A 1 82 ? -8.077 2.473 -13.440 1.00 95.06 82 LEU A O 1
ATOM 640 N N . GLY A 1 83 ? -6.082 1.466 -13.630 1.00 91.62 83 GLY A N 1
ATOM 641 C CA . GLY A 1 83 ? -5.978 1.602 -15.084 1.00 91.62 83 GLY A CA 1
ATOM 642 C C . GLY A 1 83 ? -5.417 2.944 -15.575 1.00 91.62 83 GLY A C 1
ATOM 643 O O . GLY A 1 83 ? -4.938 2.993 -16.709 1.00 91.62 83 GLY A O 1
ATOM 644 N N . ASP A 1 84 ? -5.379 3.999 -14.752 1.00 94.75 84 ASP A N 1
ATOM 645 C CA . ASP A 1 84 ? -4.719 5.257 -15.120 1.00 94.75 84 ASP A CA 1
ATOM 646 C C . ASP A 1 84 ? -3.186 5.067 -15.229 1.00 94.75 84 ASP A C 1
ATOM 648 O O . ASP A 1 84 ? -2.572 4.460 -14.343 1.00 94.75 84 ASP A O 1
ATOM 652 N N . PRO A 1 85 ? -2.520 5.564 -16.291 1.00 94.81 85 PRO A N 1
ATOM 653 C CA . PRO A 1 85 ? -1.077 5.390 -16.469 1.00 94.81 85 PRO A CA 1
ATOM 654 C C . PRO A 1 85 ? -0.220 5.969 -15.336 1.00 94.81 85 PRO A C 1
ATOM 656 O O . PRO A 1 85 ? 0.786 5.358 -14.964 1.00 94.81 85 PRO A O 1
ATOM 659 N N . LEU A 1 86 ? -0.606 7.117 -14.763 1.00 94.12 86 LEU A N 1
ATOM 660 C CA . LEU A 1 86 ? 0.116 7.707 -13.637 1.00 94.12 86 LEU A CA 1
ATOM 661 C C . LEU A 1 86 ? -0.098 6.858 -12.383 1.00 94.12 86 LEU A C 1
ATOM 663 O O . LEU A 1 86 ? 0.881 6.533 -11.711 1.00 94.12 86 LEU A O 1
ATOM 667 N N . CYS A 1 87 ? -1.332 6.422 -12.112 1.00 95.12 87 CYS A N 1
ATOM 668 C CA . CYS A 1 87 ? -1.615 5.488 -11.017 1.00 95.12 87 CYS A CA 1
ATOM 669 C C . CYS A 1 87 ? -0.798 4.189 -11.144 1.00 95.12 87 CYS A C 1
ATOM 671 O O . CYS A 1 87 ? -0.215 3.725 -10.164 1.00 95.12 87 CYS A O 1
ATOM 673 N N . ASN A 1 88 ? -0.664 3.646 -12.357 1.00 94.38 88 ASN A N 1
ATOM 674 C CA . ASN A 1 88 ? 0.149 2.458 -12.615 1.00 94.38 88 ASN A CA 1
ATOM 675 C C . ASN A 1 88 ? 1.630 2.669 -12.283 1.00 94.38 88 ASN A C 1
ATOM 677 O O . ASN A 1 88 ? 2.222 1.861 -11.566 1.00 94.38 88 ASN A O 1
ATOM 681 N N . LEU A 1 89 ? 2.231 3.762 -12.759 1.00 94.88 89 LEU A N 1
ATOM 682 C CA . LEU A 1 89 ? 3.624 4.093 -12.442 1.00 94.88 89 LEU A CA 1
ATOM 683 C C . LEU A 1 89 ? 3.834 4.217 -10.928 1.00 94.88 89 LEU A C 1
ATOM 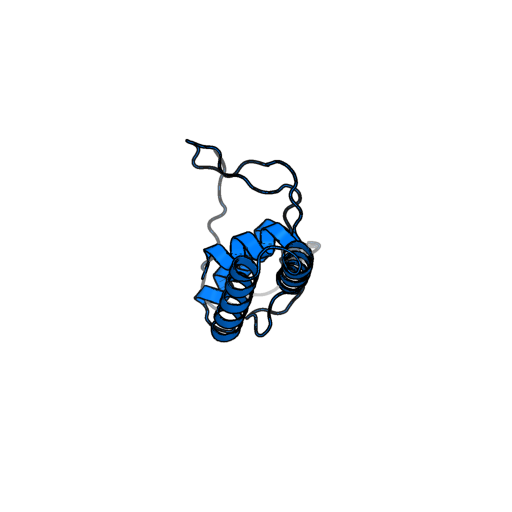685 O O . LEU A 1 89 ? 4.794 3.698 -10.357 1.00 94.88 89 LEU A O 1
ATOM 689 N N . LEU A 1 90 ? 2.899 4.887 -10.274 1.00 95.44 90 LEU A N 1
ATOM 690 C CA . LEU A 1 90 ? 2.871 5.082 -8.841 1.00 95.44 90 LEU A CA 1
ATOM 691 C C . LEU A 1 90 ? 2.804 3.728 -8.096 1.00 95.44 90 LEU A C 1
ATOM 693 O O . LEU A 1 90 ? 3.638 3.453 -7.229 1.00 95.44 90 LEU A O 1
ATOM 697 N N . LEU A 1 91 ? 1.905 2.826 -8.479 1.00 95.50 91 LEU A N 1
ATOM 698 C CA . LEU A 1 91 ? 1.808 1.485 -7.894 1.00 95.50 91 LEU A CA 1
ATOM 699 C C . LEU A 1 91 ? 3.047 0.608 -8.155 1.00 95.50 91 LEU A C 1
ATOM 701 O O . LEU A 1 91 ? 3.436 -0.163 -7.269 1.00 95.50 91 LEU A O 1
ATOM 705 N N . ILE A 1 92 ? 3.720 0.764 -9.303 1.00 94.44 92 ILE A N 1
ATOM 706 C CA . ILE A 1 92 ? 5.030 0.141 -9.573 1.00 94.44 92 ILE A CA 1
ATOM 707 C C . ILE A 1 92 ? 6.061 0.618 -8.544 1.00 94.44 92 ILE A C 1
ATOM 709 O O . ILE A 1 92 ? 6.773 -0.203 -7.956 1.00 94.44 92 ILE A O 1
ATOM 713 N N . ILE A 1 93 ? 6.129 1.927 -8.276 1.00 93.00 93 ILE A N 1
ATOM 714 C CA . ILE A 1 93 ? 7.064 2.500 -7.296 1.00 93.00 93 ILE A CA 1
ATOM 715 C C . ILE A 1 93 ? 6.773 1.953 -5.890 1.00 93.00 93 ILE A C 1
ATOM 717 O O . ILE A 1 93 ? 7.698 1.491 -5.217 1.00 93.00 93 ILE A O 1
ATOM 721 N N . VAL A 1 94 ? 5.506 1.923 -5.458 1.00 93.94 94 VAL A N 1
ATOM 722 C CA . VAL A 1 94 ? 5.116 1.351 -4.149 1.00 93.94 94 VAL A CA 1
ATOM 723 C C . VAL A 1 94 ? 5.542 -0.107 -4.043 1.00 93.94 94 VAL A C 1
ATOM 725 O O . VAL A 1 94 ? 6.189 -0.507 -3.070 1.00 93.94 94 VAL A O 1
ATOM 728 N N . SER A 1 95 ? 5.207 -0.905 -5.052 1.00 92.25 95 SER A N 1
ATOM 729 C CA . SER A 1 95 ? 5.515 -2.334 -5.072 1.00 92.25 95 SER A CA 1
ATOM 730 C C . SER A 1 95 ? 7.025 -2.565 -5.012 1.00 92.25 95 SER A C 1
ATOM 732 O O . SER A 1 95 ? 7.499 -3.342 -4.189 1.00 92.25 95 SER A O 1
ATOM 734 N N . THR A 1 96 ? 7.801 -1.785 -5.765 1.00 91.12 96 THR A N 1
ATOM 735 C CA . THR A 1 96 ? 9.270 -1.843 -5.750 1.00 91.12 96 THR A CA 1
ATOM 736 C C . THR A 1 96 ? 9.842 -1.520 -4.365 1.00 91.12 96 THR A C 1
ATOM 738 O O . THR A 1 96 ? 10.658 -2.273 -3.831 1.00 91.12 96 THR A O 1
ATOM 741 N N . PHE A 1 97 ? 9.380 -0.438 -3.731 1.00 90.69 97 PHE A N 1
ATOM 742 C CA . PHE A 1 97 ? 9.851 -0.030 -2.401 1.00 90.69 97 PHE A CA 1
ATOM 743 C C . PHE A 1 97 ? 9.514 -1.061 -1.318 1.00 90.69 97 PHE A C 1
ATOM 745 O O . PHE A 1 97 ? 10.289 -1.258 -0.381 1.00 90.69 97 PHE A O 1
ATOM 752 N N . THR A 1 98 ? 8.358 -1.713 -1.433 1.00 91.12 98 THR A N 1
ATOM 753 C CA . THR A 1 98 ? 7.872 -2.687 -0.442 1.00 91.12 98 THR A CA 1
ATOM 754 C C . THR A 1 98 ? 8.476 -4.081 -0.620 1.00 91.12 98 THR A C 1
ATOM 756 O O . THR A 1 98 ? 8.566 -4.824 0.361 1.00 91.12 98 THR A O 1
ATOM 759 N N . SER A 1 99 ? 8.933 -4.409 -1.831 1.00 89.12 99 SER A N 1
ATOM 760 C CA . SER A 1 99 ? 9.660 -5.643 -2.153 1.00 89.12 99 SER A CA 1
ATOM 761 C C . SER A 1 99 ? 11.170 -5.550 -1.908 1.00 89.12 99 SER A C 1
ATOM 763 O O . SER A 1 99 ? 11.845 -6.577 -1.871 1.00 89.12 99 SER A O 1
ATOM 765 N N . SER A 1 100 ? 11.711 -4.345 -1.707 1.00 88.00 100 SER A N 1
ATOM 766 C CA . SER A 1 100 ? 13.128 -4.144 -1.395 1.00 88.00 100 SER A CA 1
ATOM 767 C C . SER A 1 100 ? 13.550 -4.876 -0.111 1.00 88.00 100 SER A C 1
ATOM 769 O O . SER A 1 100 ? 12.837 -4.886 0.897 1.00 88.00 100 SER A O 1
ATOM 771 N N . THR A 1 101 ? 14.751 -5.462 -0.125 1.00 85.88 101 THR A N 1
ATOM 772 C CA . THR A 1 101 ? 15.330 -6.203 1.013 1.00 85.88 101 THR A CA 1
ATOM 773 C C . THR A 1 101 ? 15.575 -5.311 2.230 1.00 85.88 101 THR A C 1
ATOM 775 O O . THR A 1 101 ? 15.417 -5.753 3.371 1.00 85.88 101 THR A O 1
ATOM 778 N N . ALA A 1 102 ? 15.910 -4.044 1.990 1.00 86.69 102 ALA A N 1
ATOM 779 C CA . ALA A 1 102 ? 15.977 -2.987 2.989 1.00 86.69 102 ALA A CA 1
ATOM 780 C C . ALA A 1 102 ? 14.937 -1.909 2.676 1.00 86.69 102 ALA A C 1
ATOM 782 O O . ALA A 1 102 ? 14.687 -1.606 1.511 1.00 86.69 102 ALA A O 1
ATOM 783 N N . SER A 1 103 ? 14.346 -1.296 3.703 1.00 86.38 103 SER A N 1
ATOM 784 C CA . SER A 1 103 ? 13.397 -0.199 3.495 1.00 86.38 103 SER A CA 1
ATOM 785 C C . SER A 1 103 ? 14.166 1.064 3.093 1.00 86.38 103 SER A C 1
ATOM 787 O O . SER A 1 103 ? 14.890 1.606 3.933 1.00 86.38 103 SER A O 1
ATOM 789 N N . PRO A 1 104 ? 14.043 1.550 1.846 1.00 85.88 104 PRO A N 1
ATOM 790 C CA . PRO A 1 104 ? 14.769 2.736 1.412 1.00 85.88 104 PRO A CA 1
ATOM 791 C C . PRO A 1 104 ? 14.338 3.948 2.242 1.00 85.88 104 PRO A C 1
ATOM 793 O O . PRO A 1 104 ? 13.153 4.166 2.511 1.00 85.88 104 PRO A O 1
ATOM 796 N N . THR A 1 105 ? 15.316 4.726 2.686 1.00 88.31 105 THR A N 1
ATOM 797 C CA . THR A 1 105 ? 15.121 5.963 3.444 1.00 88.31 105 THR A CA 1
ATOM 798 C C . THR A 1 105 ? 15.907 7.072 2.766 1.00 88.31 105 THR A C 1
ATOM 800 O O . THR A 1 105 ? 16.998 6.830 2.265 1.00 88.31 105 THR A O 1
ATOM 803 N N . LEU A 1 106 ? 15.360 8.287 2.753 1.00 85.00 106 LEU A N 1
ATOM 804 C CA . LEU A 1 106 ? 16.066 9.482 2.301 1.00 85.00 106 LEU A CA 1
ATOM 805 C C . LEU A 1 106 ? 16.491 10.291 3.535 1.00 85.00 106 LEU A C 1
ATOM 807 O O . LEU A 1 106 ? 15.628 10.897 4.181 1.00 85.00 106 LEU A O 1
ATOM 811 N N . PRO A 1 107 ? 17.774 10.261 3.937 1.00 88.25 107 PRO A N 1
ATOM 812 C CA . PRO A 1 107 ? 18.244 11.025 5.084 1.00 88.25 107 PRO A CA 1
ATOM 813 C C . PRO A 1 107 ? 18.087 12.528 4.863 1.00 88.25 107 PRO A C 1
ATOM 815 O O . PRO A 1 107 ? 18.180 13.030 3.744 1.00 88.25 107 PRO A O 1
ATOM 818 N N . ARG A 1 108 ? 17.893 13.269 5.957 1.00 84.62 108 ARG A N 1
ATOM 819 C CA . ARG A 1 108 ? 17.818 14.731 5.903 1.00 84.62 108 ARG A CA 1
ATOM 820 C C . ARG A 1 108 ? 19.146 15.273 5.355 1.00 84.62 108 ARG A C 1
ATOM 822 O O . ARG A 1 108 ? 20.194 14.978 5.923 1.00 84.62 108 ARG A O 1
ATOM 829 N N . ASN A 1 109 ? 19.081 16.074 4.290 1.00 88.81 109 ASN A N 1
ATOM 830 C CA . ASN A 1 109 ? 20.225 16.674 3.582 1.00 88.81 109 ASN A CA 1
ATOM 831 C C . ASN A 1 109 ? 21.051 15.708 2.707 1.00 88.81 109 ASN A C 1
ATOM 833 O O . ASN A 1 109 ? 22.237 15.955 2.490 1.00 88.81 109 ASN A O 1
ATOM 837 N N . LYS A 1 110 ? 20.459 14.614 2.217 1.00 88.69 110 LYS A N 1
ATOM 838 C CA . LYS A 1 110 ? 21.069 13.772 1.179 1.00 88.69 110 LYS A CA 1
ATOM 839 C C . LYS A 1 110 ? 20.136 13.642 -0.019 1.00 88.69 110 LYS A C 1
ATOM 841 O O . LYS A 1 110 ? 18.921 13.625 0.153 1.00 88.69 110 LYS A O 1
ATOM 846 N N . ASP A 1 111 ? 20.730 13.461 -1.195 1.00 90.38 111 ASP A N 1
ATOM 847 C CA . ASP A 1 111 ? 20.002 13.331 -2.467 1.00 90.38 111 ASP A CA 1
ATOM 848 C C . ASP A 1 111 ? 19.815 11.867 -2.904 1.00 90.38 111 ASP A C 1
ATOM 850 O O . ASP A 1 111 ? 19.125 11.587 -3.879 1.00 90.38 111 ASP A O 1
ATOM 854 N N . ASN A 1 112 ? 20.412 10.918 -2.174 1.00 89.44 112 ASN A N 1
ATOM 855 C CA . ASN A 1 112 ? 20.376 9.491 -2.490 1.00 89.44 112 ASN A CA 1
ATOM 856 C C . ASN A 1 112 ? 19.612 8.697 -1.428 1.00 89.44 112 ASN A C 1
ATOM 858 O O . ASN A 1 112 ? 19.693 8.988 -0.232 1.00 89.44 112 ASN A O 1
ATOM 862 N N . LEU A 1 113 ? 18.917 7.648 -1.875 1.00 88.50 113 LEU A N 1
ATOM 863 C CA . LEU A 1 113 ? 18.301 6.665 -0.990 1.00 88.50 113 LEU A CA 1
ATOM 864 C C . LEU A 1 113 ? 19.378 5.810 -0.322 1.00 88.50 113 LEU A C 1
ATOM 866 O O . LEU A 1 113 ? 20.303 5.326 -0.972 1.00 88.50 113 LEU A O 1
ATOM 870 N N . GLU A 1 114 ? 19.209 5.576 0.972 1.00 91.75 114 GLU A N 1
ATOM 871 C CA . GLU A 1 114 ? 20.062 4.701 1.768 1.00 91.75 114 GLU A CA 1
ATOM 872 C C . GLU A 1 114 ? 19.224 3.579 2.401 1.00 91.75 114 GLU A C 1
ATOM 874 O O . GLU A 1 114 ? 18.024 3.762 2.655 1.00 91.75 114 GLU A O 1
ATOM 879 N N . PRO A 1 115 ? 19.824 2.406 2.674 1.00 89.38 115 PRO A N 1
ATOM 880 C CA . PRO A 1 115 ? 19.168 1.358 3.444 1.00 89.38 115 PRO A CA 1
ATOM 881 C C . PRO A 1 115 ? 18.760 1.876 4.828 1.00 89.38 115 PRO A C 1
ATOM 883 O O . PRO A 1 115 ? 19.598 2.299 5.623 1.00 89.38 115 PRO A O 1
ATOM 886 N N . GLY A 1 116 ? 17.462 1.849 5.117 1.00 87.62 116 GLY A N 1
ATOM 887 C CA . GLY A 1 116 ? 16.900 2.239 6.404 1.00 87.62 116 GLY A CA 1
ATOM 888 C C . GLY A 1 116 ? 16.511 1.049 7.285 1.00 87.62 116 GLY A C 1
ATOM 889 O O . GLY A 1 116 ? 16.600 -0.110 6.866 1.00 87.62 116 GLY A O 1
ATOM 890 N N . PRO A 1 117 ? 16.031 1.323 8.513 1.00 86.56 117 PRO A N 1
ATOM 891 C CA . PRO A 1 117 ? 15.516 0.289 9.399 1.00 86.56 117 PRO A CA 1
ATOM 892 C C . PRO A 1 117 ? 14.336 -0.433 8.747 1.00 86.56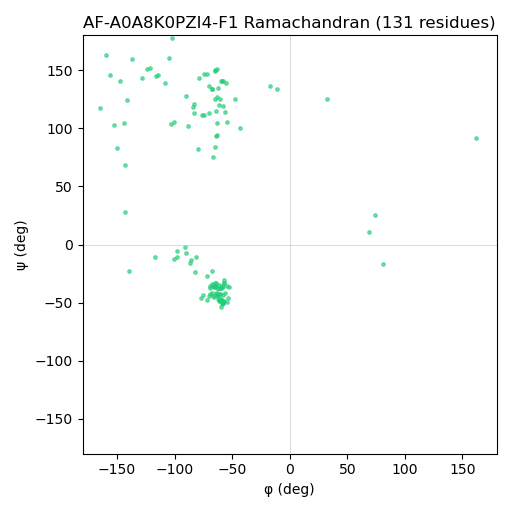 117 PRO A C 1
ATOM 894 O O . PRO A 1 117 ? 13.480 0.185 8.108 1.00 86.56 117 PRO A O 1
ATOM 897 N N . ARG A 1 118 ? 14.277 -1.754 8.934 1.00 84.31 118 ARG A N 1
ATOM 898 C CA . ARG A 1 118 ? 13.232 -2.592 8.345 1.00 84.31 118 ARG A CA 1
ATOM 899 C C . ARG A 1 118 ? 11.860 -2.191 8.885 1.00 84.31 118 ARG A C 1
ATOM 901 O O . AR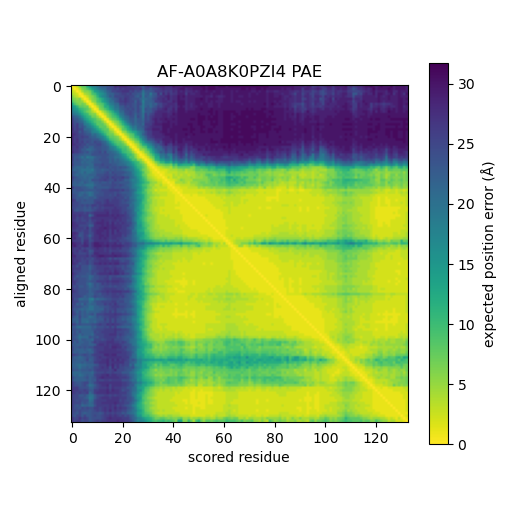G A 1 118 ? 11.644 -2.163 10.094 1.00 84.31 118 ARG A O 1
ATOM 908 N N . ARG A 1 119 ? 10.924 -1.915 7.978 1.00 86.56 119 ARG A N 1
ATOM 909 C CA . ARG A 1 119 ? 9.518 -1.630 8.300 1.00 86.56 119 ARG A CA 1
ATOM 910 C C . ARG A 1 119 ? 8.632 -2.824 7.959 1.00 86.56 119 ARG A C 1
ATOM 912 O O . ARG A 1 119 ? 9.005 -3.677 7.153 1.00 86.56 119 ARG A O 1
ATOM 919 N N . ASN A 1 120 ? 7.433 -2.873 8.541 1.00 92.12 120 ASN A N 1
ATOM 920 C CA . ASN A 1 120 ? 6.402 -3.781 8.048 1.00 92.12 120 ASN A CA 1
ATOM 921 C C . ASN A 1 120 ? 6.037 -3.356 6.616 1.00 92.12 120 ASN A C 1
ATOM 923 O O . ASN A 1 120 ? 5.516 -2.261 6.406 1.00 92.12 120 ASN A O 1
ATOM 927 N N . ARG A 1 121 ? 6.331 -4.219 5.639 1.00 92.12 121 ARG A N 1
ATOM 928 C CA . ARG A 1 121 ? 6.139 -3.935 4.209 1.00 92.12 121 ARG A CA 1
ATOM 929 C C . ARG A 1 121 ? 4.697 -3.570 3.848 1.00 92.12 121 ARG A C 1
ATOM 931 O O . ARG A 1 121 ? 4.497 -2.740 2.975 1.00 92.12 121 ARG A O 1
ATOM 938 N N . HIS A 1 122 ? 3.710 -4.144 4.535 1.00 95.19 122 HIS A N 1
ATOM 939 C CA . HIS A 1 122 ? 2.291 -3.915 4.258 1.00 95.19 122 HIS A CA 1
ATOM 940 C C . HIS A 1 122 ? 1.840 -2.541 4.767 1.00 95.19 122 HIS A C 1
ATOM 942 O O . HIS A 1 122 ? 1.202 -1.787 4.038 1.00 95.19 122 HIS A O 1
ATOM 948 N N . LEU A 1 123 ? 2.267 -2.159 5.975 1.00 94.31 123 LEU A N 1
ATOM 949 C CA . LEU A 1 123 ? 2.021 -0.809 6.498 1.00 94.31 123 LEU A CA 1
ATOM 950 C C . LEU A 1 123 ? 2.787 0.259 5.705 1.00 94.31 123 LEU A C 1
ATOM 952 O O . LEU A 1 123 ? 2.270 1.352 5.473 1.00 94.31 123 LEU A O 1
ATOM 956 N N . LEU A 1 124 ? 4.003 -0.059 5.244 1.00 93.81 124 LEU A N 1
ATOM 957 C CA . LEU A 1 124 ? 4.755 0.810 4.338 1.00 93.81 124 LEU A CA 1
ATOM 958 C C . LEU A 1 124 ? 4.016 0.994 3.006 1.00 93.81 124 LEU A C 1
ATOM 960 O O . LEU A 1 124 ? 3.918 2.126 2.544 1.00 93.81 124 LEU A O 1
ATOM 964 N N . ALA A 1 125 ? 3.474 -0.082 2.427 1.00 95.12 125 ALA A N 1
ATOM 965 C CA . ALA A 1 125 ? 2.721 -0.034 1.175 1.00 95.12 125 ALA A CA 1
ATOM 966 C C . ALA A 1 125 ? 1.537 0.930 1.273 1.00 95.12 125 ALA A C 1
ATOM 968 O O . ALA A 1 125 ? 1.398 1.820 0.439 1.00 95.12 125 ALA A O 1
ATOM 969 N N . VAL A 1 126 ? 0.739 0.810 2.338 1.00 96.19 126 VAL A N 1
ATOM 970 C CA . VAL A 1 126 ? -0.393 1.712 2.582 1.00 96.19 126 VAL A CA 1
ATOM 971 C C . VAL A 1 126 ? 0.067 3.144 2.822 1.00 96.19 126 VAL A C 1
ATOM 973 O O . VAL A 1 126 ? -0.515 4.056 2.254 1.00 96.19 126 VAL A O 1
ATOM 976 N N . THR A 1 127 ? 1.137 3.352 3.591 1.00 93.94 127 THR A N 1
ATOM 977 C CA . THR A 1 127 ? 1.673 4.701 3.848 1.00 93.94 127 THR A CA 1
ATOM 978 C C . THR A 1 127 ? 2.160 5.389 2.572 1.00 93.94 127 THR A C 1
ATOM 980 O O . THR A 1 127 ? 2.040 6.604 2.442 1.00 93.94 127 THR A O 1
ATOM 983 N N . LEU A 1 128 ? 2.776 4.644 1.651 1.00 94.12 128 LEU A N 1
ATOM 984 C CA . LEU A 1 128 ? 3.205 5.197 0.370 1.00 94.12 128 LEU A CA 1
ATOM 985 C C . LEU A 1 128 ? 1.992 5.467 -0.519 1.00 94.12 128 LEU A C 1
ATOM 987 O O . LEU A 1 128 ? 1.851 6.584 -0.998 1.00 94.12 128 LEU A O 1
ATOM 991 N N . MET A 1 129 ? 1.083 4.498 -0.640 1.00 95.38 129 MET A N 1
ATOM 992 C CA . MET A 1 129 ? -0.153 4.634 -1.410 1.00 95.38 129 MET A CA 1
ATOM 993 C C . MET A 1 129 ? -0.970 5.860 -0.984 1.00 95.38 129 MET A C 1
ATOM 995 O O . MET A 1 129 ? -1.355 6.649 -1.838 1.00 95.38 129 MET A O 1
ATOM 999 N N . THR A 1 130 ? -1.162 6.101 0.317 1.00 93.69 130 THR A N 1
ATOM 1000 C CA . THR A 1 130 ? -1.921 7.274 0.783 1.00 93.69 130 THR A CA 1
ATOM 1001 C C . THR A 1 130 ? -1.230 8.608 0.515 1.00 93.69 130 THR A C 1
ATOM 1003 O O . THR A 1 130 ? -1.907 9.625 0.458 1.00 93.69 130 THR A O 1
ATOM 1006 N N . LYS A 1 131 ? 0.097 8.638 0.345 1.00 90.81 131 LYS A N 1
ATOM 1007 C CA . LYS A 1 131 ? 0.836 9.861 -0.023 1.00 90.81 131 LYS A CA 1
ATOM 1008 C C . LYS A 1 131 ? 0.791 10.177 -1.514 1.00 90.81 131 LYS A C 1
ATOM 1010 O O . LYS A 1 131 ? 1.277 11.228 -1.922 1.00 90.81 131 LYS A O 1
ATOM 1015 N N . MET A 1 132 ? 0.310 9.235 -2.310 1.00 89.69 132 MET A N 1
ATOM 1016 C CA . MET A 1 132 ? 0.310 9.301 -3.766 1.00 89.69 132 MET A CA 1
ATOM 1017 C C . MET A 1 132 ? -1.055 9.699 -4.332 1.00 89.69 132 ME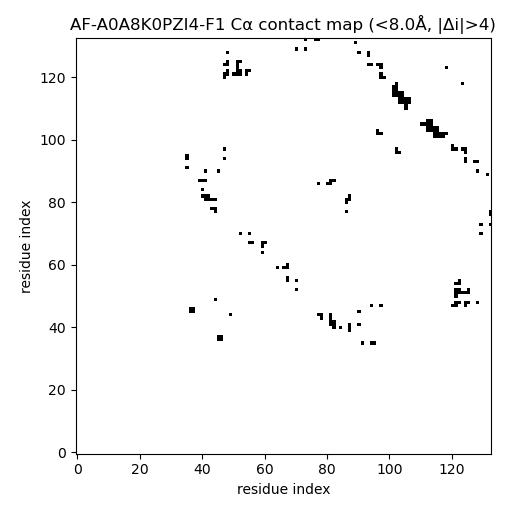T A C 1
ATOM 1019 O O . MET A 1 132 ? -1.137 10.015 -5.515 1.00 89.69 132 MET A O 1
ATOM 1023 N N . LEU A 1 133 ? -2.087 9.673 -3.485 1.00 80.88 133 LEU A N 1
ATOM 1024 C CA . LEU A 1 133 ? -3.462 10.097 -3.749 1.00 80.88 133 LEU A CA 1
ATOM 1025 C C . LEU A 1 133 ? -3.690 11.522 -3.237 1.00 80.88 133 LEU A C 1
ATOM 1027 O O . LEU A 1 133 ? -4.493 12.235 -3.875 1.00 80.88 133 LEU A O 1
#

Secondary structure (DSSP, 8-state):
-------S----------------------------SS-SS--S--HHHHHHHHHHHHHHTTT-HHHHHHHHHHHHHHHHHTT-HHHHHHHHHHHHHHHSSSEEE--TT-SS-EEE----HHHHHHHHHHHH-

Sequence (133 aa):
MARFPTTLLTDDEIGFGINDEDDATVMRPDTFAIDFGCSIPFTEVPPCIARGMELTYDLYVSSHAKVLAHYENARNCLEKALGDPLCNLLLIIVSTFTSSTASPTLPRNKDNLEPGPRRNRHLLAVTLMTKML

Solvent-accessible surface area (backbone atoms only — not comparable to full-atom values): 8595 Å² total; per-residue (Å²): 135,88,81,78,85,92,77,91,82,80,82,88,85,90,83,90,82,84,90,79,96,71,98,62,83,76,74,68,76,77,76,88,72,84,84,72,91,65,69,82,73,34,81,62,81,54,69,57,37,52,55,12,48,52,54,52,43,71,73,25,72,89,79,32,67,71,60,47,52,49,53,54,49,46,49,57,52,49,67,71,38,48,65,38,69,65,51,40,56,49,51,51,51,38,48,53,53,43,69,42,96,44,28,70,33,70,54,92,96,51,95,56,78,40,82,35,76,80,65,63,43,29,56,49,25,38,58,49,52,60,74,74,112

Radius of gyration: 21.24 Å; Cα contacts (8 Å, |Δi|>4): 103; chains: 1; bounding box: 46×39×64 Å

pLDDT: mean 80.16, std 21.45, range [29.06, 96.88]

Mean predicted aligned error: 12.28 Å